Protein AF-A0A2N4YSC5-F1 (afdb_monomer_lite)

InterPro domains:
  IPR001626 ABC transporter, TroCD-like [PF00950] (1-84)
  IPR001626 ABC transporter, TroCD-like [PTHR30477] (3-84)
  IPR037294 ABC transporter, BtuC-like [SSF81345] (2-73)

Organism: Klebsiella variicola (NCBI:txid244366)

Radius of gyration: 16.8 Å; chains: 1; bounding box: 34×28×56 Å

Structure (mmCIF, N/CA/C/O backbone):
data_AF-A0A2N4YSC5-F1
#
_entry.id   AF-A0A2N4YSC5-F1
#
loop_
_atom_site.group_PDB
_atom_site.id
_atom_site.type_symbol
_atom_site.label_atom_id
_atom_site.label_alt_id
_atom_site.label_comp_id
_atom_site.label_asym_id
_atom_site.label_entity_id
_atom_site.label_seq_id
_atom_site.pdbx_PDB_ins_code
_atom_site.Cartn_x
_atom_site.Cartn_y
_atom_site.Cartn_z
_atom_site.occupancy
_atom_site.B_iso_or_equiv
_atom_site.auth_seq_id
_atom_site.auth_comp_id
_atom_site.auth_asym_id
_atom_site.auth_atom_id
_atom_site.pdbx_PDB_model_num
ATOM 1 N N . MET A 1 1 ?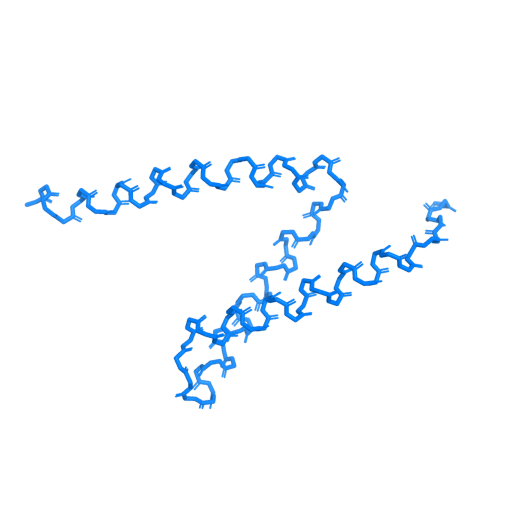 1.148 14.672 23.890 1.00 65.12 1 MET A N 1
ATOM 2 C CA . MET A 1 1 ? 1.524 15.122 22.526 1.00 65.12 1 MET A CA 1
ATOM 3 C C . MET A 1 1 ? 2.320 14.050 21.790 1.00 65.12 1 MET A C 1
ATOM 5 O O . MET A 1 1 ? 1.888 13.644 20.723 1.00 65.12 1 MET A O 1
ATOM 9 N N . ILE A 1 2 ? 3.414 13.537 22.369 1.00 76.81 2 ILE A N 1
ATOM 10 C CA . ILE A 1 2 ? 4.238 12.473 21.758 1.00 76.81 2 ILE A CA 1
ATOM 11 C C . ILE A 1 2 ? 3.445 11.172 21.537 1.00 76.81 2 ILE A C 1
ATOM 13 O O . ILE A 1 2 ? 3.513 10.626 20.449 1.00 76.81 2 ILE A O 1
ATOM 17 N N . GLU A 1 3 ? 2.604 10.754 22.487 1.00 80.00 3 GLU A N 1
ATOM 18 C CA . GLU A 1 3 ? 1.717 9.571 22.377 1.00 80.00 3 GLU A CA 1
ATOM 19 C C . GLU A 1 3 ? 0.819 9.557 21.121 1.00 80.00 3 GLU A C 1
ATOM 21 O O . GLU A 1 3 ? 0.485 8.492 20.613 1.00 80.00 3 GLU A O 1
ATOM 26 N N . LEU A 1 4 ? 0.444 10.731 20.591 1.00 80.94 4 LEU A N 1
ATOM 27 C CA . LEU A 1 4 ? -0.380 10.840 19.381 1.00 80.94 4 LEU A CA 1
ATOM 28 C C . LEU A 1 4 ? 0.472 10.824 18.100 1.00 80.94 4 LEU A C 1
ATOM 30 O O . LEU A 1 4 ? 0.048 10.286 17.081 1.00 80.94 4 LEU A O 1
ATOM 34 N N . LEU A 1 5 ? 1.675 11.408 18.145 1.00 85.25 5 LEU A N 1
ATOM 35 C CA . LEU A 1 5 ? 2.582 11.481 16.994 1.00 85.25 5 LEU A CA 1
ATOM 36 C C . LEU A 1 5 ? 3.367 10.186 16.768 1.00 85.25 5 LEU A C 1
ATOM 38 O O . LEU A 1 5 ? 3.592 9.808 15.622 1.00 85.25 5 LEU A O 1
ATOM 42 N N . LEU A 1 6 ? 3.787 9.514 17.839 1.00 88.50 6 LEU A N 1
ATOM 43 C CA . LEU A 1 6 ? 4.656 8.338 17.796 1.00 88.50 6 LEU A CA 1
ATOM 44 C C . LEU A 1 6 ? 4.084 7.191 16.936 1.00 88.50 6 LEU A C 1
ATOM 46 O O . LEU A 1 6 ? 4.819 6.714 16.070 1.00 88.50 6 LEU A O 1
ATOM 50 N N . PRO A 1 7 ? 2.799 6.785 17.053 1.00 88.56 7 PRO A N 1
ATOM 51 C CA . PRO A 1 7 ? 2.250 5.724 16.205 1.00 88.56 7 PRO A CA 1
ATOM 52 C C . PRO A 1 7 ? 2.169 6.119 14.725 1.00 88.56 7 PRO A C 1
ATOM 54 O O . PRO A 1 7 ? 2.482 5.302 13.862 1.00 88.56 7 PRO A O 1
ATOM 57 N N . GLY A 1 8 ? 1.806 7.368 14.412 1.00 88.94 8 GLY A N 1
ATOM 58 C CA . GLY A 1 8 ? 1.757 7.857 13.029 1.00 88.94 8 GLY A CA 1
ATOM 59 C C . GLY A 1 8 ? 3.143 7.946 12.390 1.00 88.94 8 GLY A C 1
ATOM 60 O O . GLY A 1 8 ? 3.325 7.568 11.234 1.00 88.94 8 GLY A O 1
ATOM 61 N N . TRP A 1 9 ? 4.142 8.382 13.159 1.00 92.31 9 TRP A N 1
ATOM 62 C CA . TRP A 1 9 ? 5.530 8.454 12.709 1.00 92.31 9 TRP A CA 1
ATOM 63 C C . TRP A 1 9 ? 6.111 7.058 12.454 1.00 92.31 9 TRP A C 1
ATOM 65 O O . TRP A 1 9 ? 6.720 6.820 11.411 1.00 92.31 9 TRP A O 1
ATOM 75 N N . LEU A 1 10 ? 5.838 6.105 13.354 1.00 91.19 10 LEU A N 1
ATOM 76 C CA . LEU A 1 10 ? 6.253 4.710 13.204 1.00 91.19 10 LEU A CA 1
ATOM 77 C C . LEU A 1 10 ? 5.584 4.047 11.989 1.00 91.19 10 LEU A C 1
ATOM 79 O O . LEU A 1 10 ? 6.257 3.390 11.196 1.00 91.19 10 LEU A O 1
ATOM 83 N N . ALA A 1 11 ? 4.276 4.262 11.807 1.00 88.69 11 ALA A N 1
ATOM 84 C CA . ALA A 1 11 ? 3.536 3.773 10.647 1.00 88.69 11 ALA A CA 1
ATOM 85 C C . ALA A 1 11 ? 4.074 4.372 9.337 1.00 88.69 11 ALA A C 1
ATOM 87 O O . ALA A 1 11 ? 4.237 3.647 8.359 1.00 88.69 11 ALA A O 1
ATOM 88 N N . GLY A 1 12 ? 4.415 5.664 9.329 1.00 88.44 12 GLY A N 1
ATOM 89 C CA . GLY A 1 12 ? 5.035 6.334 8.187 1.00 88.44 12 GLY A CA 1
ATOM 90 C C . GLY A 1 12 ? 6.406 5.757 7.827 1.00 88.44 12 GLY A C 1
ATOM 91 O O . GLY A 1 12 ? 6.659 5.487 6.655 1.00 88.44 12 GLY A O 1
ATOM 92 N N . MET A 1 13 ? 7.270 5.498 8.815 1.00 91.88 13 MET A N 1
ATOM 93 C CA . MET A 1 13 ? 8.567 4.846 8.578 1.00 91.88 13 MET A CA 1
ATOM 94 C C . MET A 1 13 ? 8.403 3.423 8.039 1.00 91.88 13 MET A C 1
ATOM 96 O O . MET A 1 13 ? 9.040 3.065 7.051 1.00 91.88 13 MET A O 1
ATOM 100 N N . MET A 1 14 ? 7.523 2.626 8.652 1.00 90.19 14 MET A N 1
ATOM 101 C CA . MET A 1 14 ? 7.206 1.269 8.194 1.00 90.19 14 MET A CA 1
ATOM 102 C C . MET A 1 14 ? 6.692 1.281 6.749 1.00 90.19 14 MET A C 1
ATOM 104 O O . MET A 1 14 ? 7.151 0.497 5.917 1.00 90.19 14 MET A O 1
ATOM 108 N N . LEU A 1 15 ? 5.787 2.212 6.428 1.00 88.81 15 LEU A N 1
ATOM 109 C CA . LEU A 1 15 ? 5.232 2.373 5.089 1.00 88.81 15 LEU A CA 1
ATOM 110 C C . LEU A 1 15 ? 6.300 2.798 4.079 1.00 88.81 15 LEU A C 1
ATOM 112 O O . LEU A 1 15 ? 6.359 2.219 3.003 1.00 88.81 15 LEU A O 1
ATOM 116 N N . ALA A 1 16 ? 7.163 3.760 4.412 1.00 88.62 16 ALA A N 1
ATOM 117 C CA . ALA A 1 16 ? 8.238 4.209 3.528 1.00 88.62 16 ALA A CA 1
ATOM 118 C C . ALA A 1 16 ? 9.248 3.085 3.244 1.00 88.62 16 ALA A C 1
ATOM 120 O O . ALA A 1 16 ? 9.632 2.871 2.092 1.00 88.62 16 ALA A O 1
ATOM 121 N N . CYS 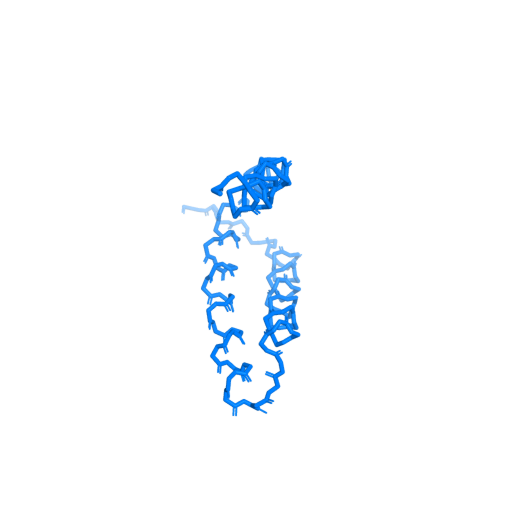A 1 17 ? 9.622 2.319 4.273 1.00 90.69 17 CYS A N 1
ATOM 122 C CA . CYS A 1 17 ? 10.491 1.153 4.128 1.00 90.69 17 CYS A CA 1
ATOM 123 C C . CYS A 1 17 ? 9.860 0.041 3.283 1.00 90.69 17 CYS A C 1
ATOM 125 O O . CYS A 1 17 ? 10.593 -0.659 2.594 1.00 90.69 17 CYS A O 1
ATOM 127 N N . ALA A 1 18 ? 8.535 -0.129 3.302 1.00 86.75 18 ALA A N 1
ATOM 128 C CA . ALA A 1 18 ? 7.844 -1.099 2.452 1.00 86.75 18 ALA A CA 1
ATOM 129 C C . ALA A 1 18 ? 7.634 -0.579 1.016 1.00 86.75 18 ALA A C 1
ATOM 131 O O . ALA A 1 18 ? 7.873 -1.298 0.046 1.00 86.75 18 ALA A O 1
ATOM 132 N N . ALA A 1 19 ? 7.221 0.681 0.869 1.00 83.62 19 ALA A N 1
ATOM 133 C CA . ALA A 1 19 ? 6.901 1.308 -0.410 1.00 83.62 19 ALA A CA 1
ATOM 134 C C . ALA A 1 19 ? 8.144 1.572 -1.272 1.00 83.62 19 ALA A C 1
ATOM 136 O O . ALA A 1 19 ? 8.060 1.456 -2.491 1.00 83.62 19 ALA A O 1
ATOM 137 N N . GLY A 1 20 ? 9.301 1.877 -0.674 1.00 84.94 20 GLY A N 1
ATOM 138 C CA . GLY A 1 20 ? 10.554 2.114 -1.404 1.00 84.94 20 GLY A CA 1
ATOM 139 C C . GLY A 1 20 ? 11.012 0.917 -2.258 1.00 84.94 20 GLY A C 1
ATOM 140 O O . GLY A 1 20 ? 11.130 1.054 -3.478 1.00 84.94 20 GLY A O 1
ATOM 141 N N . PRO A 1 21 ? 11.234 -0.273 -1.665 1.00 84.69 21 PRO A N 1
ATOM 142 C CA . PRO A 1 21 ? 11.606 -1.474 -2.406 1.00 84.69 21 PRO A CA 1
ATOM 143 C C . PRO A 1 21 ? 10.508 -1.924 -3.375 1.00 84.69 21 PRO A C 1
ATOM 145 O O . PRO A 1 21 ? 10.815 -2.263 -4.517 1.00 84.69 21 PRO A O 1
ATOM 148 N N . LEU A 1 22 ? 9.236 -1.897 -2.947 1.00 78.06 22 LEU A N 1
ATOM 149 C CA . LEU A 1 22 ? 8.107 -2.280 -3.801 1.00 78.06 22 LEU A CA 1
ATOM 150 C C . LEU A 1 22 ? 7.998 -1.369 -5.031 1.00 78.06 22 LEU A C 1
ATOM 152 O O . LEU A 1 22 ? 7.853 -1.866 -6.144 1.00 78.06 22 LEU A O 1
ATOM 156 N N . GLY A 1 23 ? 8.144 -0.054 -4.861 1.00 72.69 23 GLY A N 1
ATOM 157 C CA . GLY A 1 23 ? 8.142 0.914 -5.957 1.00 72.69 23 GLY A CA 1
ATOM 158 C C . GLY A 1 23 ? 9.326 0.728 -6.907 1.00 72.69 23 GLY A C 1
ATOM 159 O O . GLY A 1 23 ? 9.138 0.701 -8.122 1.00 72.69 23 GLY A O 1
ATOM 160 N N . SER A 1 24 ? 10.532 0.513 -6.370 1.00 79.25 24 SER A N 1
ATOM 161 C CA . SER A 1 24 ? 11.729 0.225 -7.175 1.00 79.25 24 SER A CA 1
ATOM 162 C C . SER A 1 24 ? 11.556 -1.043 -8.023 1.00 79.25 24 SER A C 1
ATOM 164 O O . SER A 1 24 ? 11.847 -1.044 -9.219 1.00 79.25 24 SER A O 1
ATOM 166 N N . PHE A 1 25 ? 10.982 -2.102 -7.443 1.00 72.88 25 PHE A N 1
ATOM 167 C CA . PHE A 1 25 ? 10.698 -3.352 -8.149 1.00 72.88 25 PHE A CA 1
ATOM 168 C C . PHE A 1 25 ? 9.651 -3.182 -9.263 1.00 72.88 25 PHE A C 1
ATOM 170 O O . PHE A 1 25 ? 9.813 -3.724 -10.358 1.00 72.88 25 PHE A O 1
ATOM 177 N N . VAL A 1 26 ? 8.603 -2.389 -9.019 1.00 68.38 26 VAL A N 1
ATOM 178 C CA . VAL A 1 26 ? 7.569 -2.065 -10.018 1.00 68.38 26 VAL A CA 1
ATOM 179 C C . VAL A 1 26 ? 8.159 -1.292 -11.205 1.00 68.38 26 VAL A C 1
ATOM 181 O O . VAL A 1 26 ? 7.855 -1.611 -12.358 1.00 68.38 26 VAL A O 1
ATOM 184 N N . VAL A 1 27 ? 9.050 -0.328 -10.950 1.00 69.50 27 VAL A N 1
ATOM 185 C CA . VAL A 1 27 ? 9.747 0.424 -12.009 1.00 69.50 27 VAL A CA 1
ATOM 186 C C . VAL A 1 27 ? 10.687 -0.486 -12.800 1.00 69.50 27 VAL A C 1
ATOM 188 O O . VAL A 1 27 ? 10.689 -0.446 -14.033 1.00 69.50 27 VAL A O 1
ATOM 191 N N . TRP A 1 28 ? 11.449 -1.348 -12.119 1.00 69.12 28 TRP A N 1
ATOM 192 C CA . TRP A 1 28 ? 12.433 -2.221 -12.764 1.00 69.12 28 TRP A CA 1
ATOM 193 C C . TRP A 1 28 ? 11.790 -3.208 -13.746 1.00 69.12 28 TRP A C 1
ATOM 195 O O . TRP A 1 28 ? 12.365 -3.522 -14.787 1.00 69.12 28 TRP A O 1
ATOM 205 N N . ARG A 1 29 ? 10.551 -3.630 -13.468 1.00 65.69 29 ARG A N 1
ATOM 206 C CA . ARG A 1 29 ? 9.780 -4.536 -14.327 1.00 65.69 29 ARG A CA 1
ATOM 207 C C . ARG A 1 29 ? 8.999 -3.825 -15.450 1.00 65.69 29 ARG A C 1
ATOM 209 O O . ARG A 1 29 ? 8.135 -4.442 -16.060 1.00 65.69 29 ARG A O 1
ATOM 216 N N . ARG A 1 30 ? 9.286 -2.538 -15.724 1.00 65.06 30 ARG A N 1
ATOM 217 C CA . ARG A 1 30 ? 8.569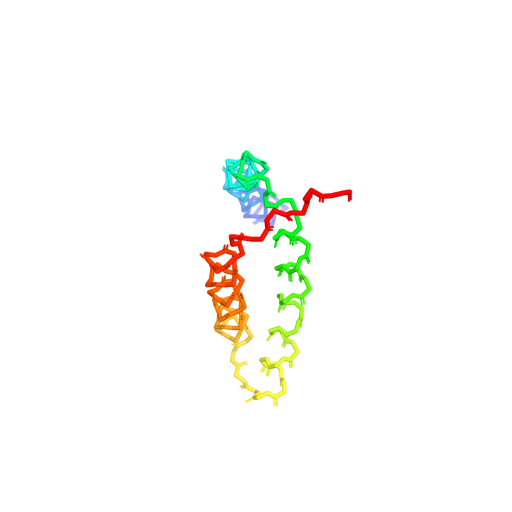 -1.663 -16.685 1.00 65.06 30 ARG A CA 1
ATOM 218 C C . ARG A 1 30 ? 7.052 -1.578 -16.447 1.00 65.06 30 ARG A C 1
ATOM 220 O O . ARG A 1 30 ? 6.290 -1.254 -17.351 1.00 65.06 30 ARG A O 1
ATOM 227 N N . MET A 1 31 ? 6.615 -1.786 -15.209 1.00 65.56 31 MET A N 1
ATOM 228 C CA . MET A 1 31 ? 5.212 -1.758 -14.790 1.00 65.56 31 MET A CA 1
ATOM 229 C C . MET A 1 31 ? 4.821 -0.409 -14.163 1.00 65.56 31 MET A C 1
ATOM 231 O O . MET A 1 31 ? 4.016 -0.359 -13.240 1.00 65.56 31 MET A O 1
ATOM 235 N N . SER A 1 32 ? 5.364 0.714 -14.649 1.00 64.94 32 SER A N 1
ATOM 236 C CA . SER A 1 32 ? 5.072 2.049 -14.084 1.00 64.94 32 SER A CA 1
ATOM 237 C C . SER A 1 32 ? 3.560 2.353 -14.033 1.00 64.94 32 SER A C 1
ATOM 239 O O . SER A 1 32 ? 3.051 2.868 -13.040 1.00 64.94 32 SER A O 1
ATOM 241 N N . TYR A 1 33 ? 2.810 1.914 -15.052 1.00 66.00 33 TYR A N 1
ATOM 242 C CA . TYR A 1 33 ? 1.346 2.046 -15.125 1.00 66.00 33 TYR A CA 1
ATOM 243 C C . TYR A 1 33 ? 0.573 1.127 -14.160 1.00 66.00 33 TYR A C 1
ATOM 245 O O . TYR A 1 33 ? -0.613 1.338 -13.904 1.00 66.00 33 TYR A O 1
ATOM 253 N N . PHE A 1 34 ? 1.228 0.114 -13.593 1.00 67.31 34 PHE A N 1
ATOM 254 C CA . PHE A 1 34 ? 0.618 -0.796 -12.624 1.00 67.31 34 PHE A CA 1
ATOM 255 C C . PHE A 1 34 ? 0.324 -0.070 -11.309 1.00 67.31 34 PHE A C 1
ATOM 257 O O . PHE A 1 34 ? -0.711 -0.300 -10.701 1.00 67.31 34 PHE A O 1
ATOM 264 N N . GLY A 1 35 ? 1.191 0.862 -10.897 1.00 70.94 35 GLY A N 1
ATOM 265 C CA . GLY A 1 35 ? 0.951 1.692 -9.714 1.00 70.94 35 GLY A CA 1
ATOM 266 C C . GLY A 1 35 ? -0.258 2.619 -9.873 1.00 70.94 35 GLY A C 1
ATOM 267 O O . GLY A 1 35 ? -1.092 2.698 -8.974 1.00 70.94 35 GLY A O 1
ATOM 268 N N . ASP A 1 36 ? -0.388 3.270 -11.032 1.00 76.69 36 ASP A N 1
ATOM 269 C CA . ASP A 1 36 ? -1.484 4.207 -11.325 1.00 76.69 36 ASP A CA 1
ATOM 270 C C . ASP A 1 36 ? -2.853 3.507 -11.414 1.00 76.69 36 ASP A C 1
ATOM 272 O O . ASP A 1 36 ? -3.841 3.946 -10.815 1.00 76.69 36 ASP A O 1
ATOM 276 N N . THR A 1 37 ? -2.900 2.349 -12.077 1.00 75.81 37 THR A N 1
ATOM 277 C CA . THR A 1 37 ? -4.119 1.526 -12.158 1.00 75.81 37 THR A CA 1
ATOM 278 C C . THR A 1 37 ? -4.519 0.948 -10.800 1.00 75.81 37 THR A C 1
ATOM 280 O O . THR A 1 37 ? -5.706 0.910 -10.474 1.00 75.81 37 THR A O 1
ATOM 283 N N . LEU A 1 38 ? -3.550 0.557 -9.967 1.00 76.50 38 LEU A N 1
ATOM 284 C CA . LEU A 1 38 ? -3.794 0.007 -8.631 1.00 76.50 38 LEU A CA 1
ATOM 285 C C . LEU A 1 38 ? -4.250 1.094 -7.638 1.00 76.50 38 LEU A C 1
ATOM 287 O O . LEU A 1 38 ? -5.100 0.831 -6.785 1.00 76.50 38 LEU A O 1
ATOM 291 N N . ALA A 1 39 ? -3.786 2.338 -7.800 1.00 79.94 39 ALA A N 1
ATOM 292 C CA . ALA A 1 39 ? -4.297 3.485 -7.050 1.00 79.94 39 ALA A CA 1
ATOM 293 C C . ALA A 1 39 ? -5.789 3.735 -7.343 1.00 79.94 39 ALA A C 1
ATOM 295 O O . ALA A 1 39 ? -6.595 3.805 -6.411 1.00 79.94 39 ALA A O 1
ATOM 296 N N . HIS A 1 40 ? -6.186 3.772 -8.620 1.00 78.81 40 HIS A N 1
ATOM 297 C CA . HIS A 1 40 ? -7.593 3.917 -9.017 1.00 78.81 40 HIS A CA 1
ATOM 298 C C . HIS A 1 40 ? -8.450 2.712 -8.589 1.00 78.81 40 HIS A C 1
ATOM 300 O O . HIS A 1 40 ? -9.576 2.880 -8.113 1.00 78.81 40 HIS A O 1
ATOM 306 N N . ALA A 1 41 ? -7.900 1.499 -8.682 1.00 79.81 41 ALA A N 1
ATOM 307 C CA . ALA A 1 41 ? -8.526 0.271 -8.197 1.00 79.81 41 ALA A CA 1
ATOM 308 C C . ALA A 1 41 ? -8.829 0.315 -6.693 1.00 79.81 41 ALA A C 1
ATOM 310 O O . ALA A 1 41 ? -9.894 -0.134 -6.268 1.00 79.81 41 ALA A O 1
ATOM 311 N N . SER A 1 42 ? -7.922 0.880 -5.887 1.00 79.62 42 SER A N 1
ATOM 312 C CA . SER A 1 42 ? -8.116 0.995 -4.440 1.00 79.62 42 SER A CA 1
ATOM 313 C C . SER A 1 42 ? -9.324 1.874 -4.095 1.00 79.62 42 SER A C 1
ATOM 315 O O . SER A 1 42 ? -10.126 1.506 -3.237 1.00 79.62 42 SER A O 1
ATOM 317 N N . LEU A 1 43 ? -9.524 2.978 -4.826 1.00 84.88 43 LEU A N 1
ATOM 318 C CA . LEU A 1 43 ? -10.658 3.885 -4.644 1.00 84.88 43 LEU A CA 1
ATOM 319 C C . LEU A 1 43 ? -11.982 3.215 -5.038 1.00 84.88 43 LEU A C 1
ATOM 321 O O . LEU A 1 43 ? -12.974 3.325 -4.317 1.00 84.88 43 LEU A O 1
ATOM 325 N N . LEU A 1 44 ? -11.975 2.447 -6.132 1.00 83.88 44 LEU A N 1
ATOM 326 C CA . LEU A 1 44 ? -13.118 1.631 -6.546 1.00 83.88 44 LEU A CA 1
ATOM 327 C C . LEU A 1 44 ? -13.442 0.534 -5.515 1.00 83.88 44 LEU A C 1
ATOM 329 O O . LEU A 1 44 ? -14.612 0.297 -5.220 1.00 83.88 44 LEU A O 1
ATO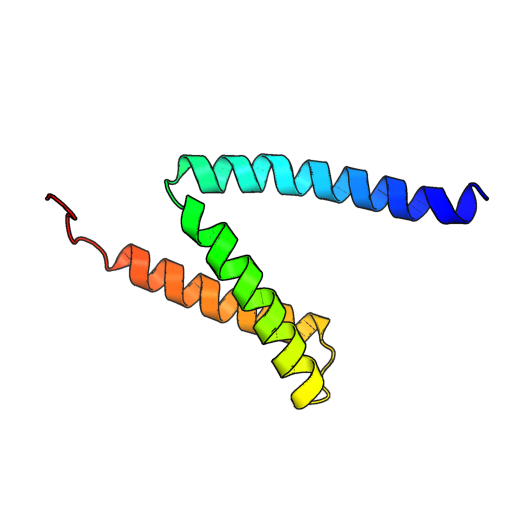M 333 N N . GLY A 1 45 ? -12.425 -0.089 -4.915 1.00 81.12 45 GLY A N 1
ATOM 334 C CA . GLY A 1 45 ? -12.582 -1.071 -3.841 1.00 81.12 45 GLY A CA 1
ATOM 335 C C . GLY A 1 45 ? -13.188 -0.487 -2.562 1.00 81.12 45 GLY A C 1
ATOM 336 O O . GLY A 1 45 ? -14.063 -1.113 -1.963 1.00 81.12 45 GLY A O 1
ATOM 337 N N . VAL A 1 46 ? -12.795 0.734 -2.175 1.00 85.00 46 VAL A N 1
ATOM 338 C CA . VAL A 1 46 ? -13.421 1.457 -1.052 1.00 85.00 46 VAL A CA 1
ATOM 339 C C . VAL A 1 46 ? -14.891 1.744 -1.361 1.00 85.00 46 VAL A C 1
ATOM 341 O O . VAL A 1 46 ? -15.751 1.479 -0.522 1.00 85.00 46 VAL A O 1
ATOM 344 N N . ALA A 1 47 ? -15.194 2.232 -2.569 1.00 85.56 47 ALA A N 1
ATOM 345 C CA . ALA A 1 47 ? -16.564 2.515 -2.993 1.00 85.56 47 ALA A CA 1
ATOM 346 C C . ALA A 1 47 ? -17.447 1.254 -2.972 1.00 85.56 47 ALA A C 1
ATOM 348 O O . ALA A 1 47 ? -18.557 1.289 -2.442 1.00 85.56 47 ALA A O 1
ATOM 349 N N . PHE A 1 48 ? -16.934 0.125 -3.471 1.00 81.44 48 PHE A N 1
ATOM 350 C CA . PHE A 1 48 ? -17.622 -1.167 -3.409 1.00 81.44 48 PHE A CA 1
ATOM 351 C C . PHE A 1 48 ? -17.823 -1.657 -1.969 1.00 81.44 48 PHE A C 1
ATOM 353 O O . PHE A 1 48 ? -18.909 -2.128 -1.639 1.00 81.44 48 PHE A O 1
ATOM 360 N N . GLY A 1 49 ? -16.817 -1.521 -1.099 1.00 83.25 49 GLY A N 1
ATOM 361 C CA . GLY A 1 49 ? -16.927 -1.894 0.315 1.00 83.25 49 GLY A CA 1
ATOM 362 C C . GLY A 1 49 ? -18.018 -1.115 1.045 1.00 83.25 49 GLY A C 1
ATOM 363 O O . GLY A 1 49 ? -18.851 -1.708 1.729 1.00 83.25 49 GLY A O 1
ATOM 364 N N . LEU A 1 50 ? -18.072 0.200 0.819 1.00 84.69 50 LEU A N 1
ATOM 365 C CA . LEU A 1 50 ? -19.118 1.063 1.367 1.00 84.69 50 LEU A CA 1
ATOM 366 C C . LEU A 1 50 ? -20.511 0.700 0.825 1.00 84.69 50 LEU A C 1
ATOM 368 O O . LEU A 1 50 ? -21.455 0.616 1.608 1.00 84.69 50 LEU A O 1
ATOM 372 N N . LEU A 1 51 ? -20.637 0.437 -0.482 1.00 85.94 51 LEU A N 1
ATOM 373 C CA . LEU A 1 51 ? -21.903 0.051 -1.124 1.00 85.94 51 LEU A CA 1
ATOM 374 C C . LEU A 1 51 ? -22.451 -1.289 -0.618 1.00 85.94 51 LEU A C 1
ATOM 376 O O . LEU A 1 51 ? -23.650 -1.413 -0.388 1.00 85.94 51 LEU A O 1
ATOM 380 N N . LEU A 1 52 ? -21.586 -2.288 -0.433 1.00 82.31 52 LEU A N 1
ATOM 381 C CA . LEU A 1 52 ? -21.969 -3.622 0.043 1.00 82.31 52 LEU A CA 1
ATOM 382 C C . LEU A 1 52 ? -22.123 -3.702 1.572 1.00 82.31 52 LEU A C 1
ATOM 384 O O . LEU A 1 52 ? -22.453 -4.768 2.085 1.00 82.31 52 LEU A O 1
ATOM 388 N N . ASN A 1 53 ? -21.878 -2.604 2.301 1.00 79.31 53 ASN A N 1
ATOM 389 C CA . ASN A 1 53 ? -21.816 -2.566 3.768 1.00 79.31 53 ASN A CA 1
ATOM 390 C C . ASN A 1 53 ? -20.813 -3.578 4.367 1.00 79.31 53 ASN A C 1
ATOM 392 O O . ASN A 1 53 ? -20.918 -3.992 5.519 1.00 79.31 53 ASN A O 1
ATOM 396 N N . ILE A 1 54 ? -19.822 -3.986 3.574 1.00 78.19 54 ILE A N 1
ATOM 397 C CA . ILE A 1 54 ? -18.748 -4.886 3.992 1.00 78.19 54 ILE A CA 1
ATOM 398 C C . ILE A 1 54 ? -17.599 -4.021 4.501 1.00 78.19 54 ILE A C 1
ATOM 400 O O . ILE A 1 54 ? -17.390 -2.901 4.036 1.00 78.19 54 ILE A O 1
ATOM 404 N N . ASN A 1 55 ? -16.827 -4.537 5.457 1.00 81.69 55 ASN A N 1
ATOM 405 C CA . ASN A 1 55 ? -15.671 -3.816 5.966 1.00 81.69 55 ASN A CA 1
ATOM 406 C C . ASN A 1 55 ? -14.748 -3.394 4.791 1.00 81.69 55 ASN A C 1
ATOM 408 O O . ASN A 1 55 ? -14.247 -4.267 4.069 1.00 81.69 55 ASN A O 1
ATOM 412 N N . PRO A 1 56 ? -14.519 -2.078 4.592 1.00 78.94 56 PRO A N 1
ATOM 413 C CA . PRO A 1 56 ? -13.820 -1.550 3.422 1.00 78.94 56 PRO A CA 1
ATOM 414 C C . PRO A 1 56 ? -12.427 -2.142 3.248 1.00 78.94 56 PRO A C 1
ATOM 416 O O . PRO A 1 56 ? -11.961 -2.297 2.126 1.00 78.94 56 PRO A O 1
ATOM 419 N N . PHE A 1 57 ? -11.780 -2.525 4.349 1.00 79.62 57 PHE A N 1
ATOM 420 C CA . PHE A 1 57 ? -10.453 -3.122 4.327 1.00 79.62 57 PHE A CA 1
ATOM 421 C C . PHE A 1 57 ? -10.429 -4.423 3.514 1.00 79.62 57 PHE A C 1
ATOM 423 O O . PHE A 1 57 ? -9.583 -4.601 2.640 1.00 79.62 57 PHE A O 1
ATOM 430 N N . TYR A 1 58 ? -11.409 -5.304 3.734 1.00 81.44 58 TYR A N 1
ATOM 431 C CA . TYR A 1 58 ? -11.517 -6.563 2.996 1.00 81.44 58 TYR A CA 1
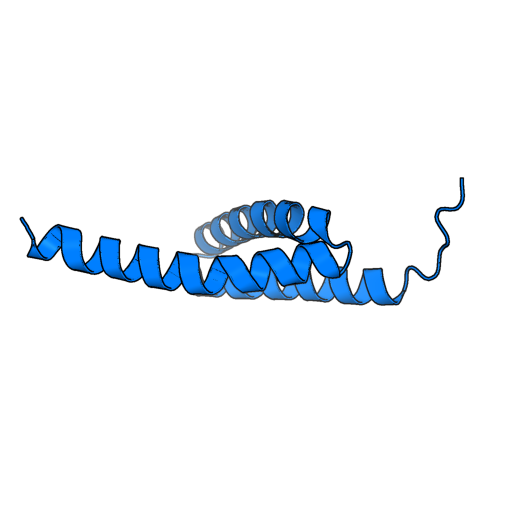ATOM 432 C C . TYR A 1 58 ? -11.954 -6.345 1.547 1.00 81.44 58 TYR A C 1
ATOM 434 O O . TYR A 1 58 ? -11.441 -7.011 0.650 1.00 81.44 58 TYR A O 1
ATOM 442 N N . ALA A 1 59 ? -12.859 -5.394 1.308 1.00 83.25 59 ALA A N 1
ATOM 443 C CA . ALA A 1 59 ? -13.315 -5.065 -0.039 1.00 83.25 59 ALA A CA 1
ATOM 444 C C . ALA A 1 59 ? -12.178 -4.505 -0.909 1.00 83.25 59 ALA A C 1
ATOM 446 O O . ALA A 1 59 ? -11.994 -4.949 -2.041 1.00 83.25 59 ALA A O 1
ATOM 447 N N . VAL A 1 60 ? -11.362 -3.596 -0.362 1.00 82.94 60 VAL A N 1
ATOM 448 C CA . VAL A 1 60 ? -10.186 -3.046 -1.047 1.00 82.94 60 VAL A CA 1
ATOM 449 C C . VAL A 1 60 ? -9.193 -4.149 -1.375 1.00 82.94 60 VAL A C 1
ATOM 451 O O . VAL A 1 60 ? -8.768 -4.239 -2.523 1.00 82.94 60 VAL A O 1
ATOM 454 N N . ILE A 1 61 ? -8.854 -5.016 -0.416 1.00 82.31 61 ILE A N 1
ATOM 455 C CA . ILE A 1 61 ? -7.922 -6.127 -0.654 1.00 82.31 61 ILE A CA 1
ATOM 456 C C . ILE A 1 61 ? -8.450 -7.048 -1.759 1.00 82.31 61 ILE A C 1
ATOM 458 O O . ILE A 1 61 ? -7.712 -7.360 -2.691 1.00 82.31 61 ILE A O 1
ATOM 462 N N . ALA A 1 62 ? -9.726 -7.440 -1.692 1.00 84.69 62 ALA A N 1
ATOM 463 C CA . ALA A 1 62 ? -10.338 -8.326 -2.675 1.00 84.69 62 ALA A CA 1
ATOM 464 C C . ALA A 1 62 ? -10.323 -7.719 -4.084 1.00 84.69 62 ALA A C 1
ATOM 466 O O . ALA A 1 62 ? -9.835 -8.353 -5.016 1.00 84.69 62 ALA A O 1
ATOM 467 N N . VAL A 1 63 ? -10.800 -6.480 -4.240 1.00 83.06 63 VAL A N 1
ATOM 468 C CA . VAL A 1 63 ? -10.865 -5.791 -5.540 1.00 83.06 63 VAL A CA 1
ATOM 469 C C . VAL A 1 63 ? -9.467 -5.535 -6.104 1.00 83.06 63 VAL A C 1
ATOM 471 O O . VAL A 1 63 ? -9.227 -5.771 -7.288 1.00 83.06 63 VAL A O 1
ATOM 474 N N . THR A 1 64 ? -8.524 -5.121 -5.256 1.00 81.31 64 THR A N 1
ATOM 475 C CA . THR A 1 64 ? -7.135 -4.857 -5.656 1.00 81.31 64 THR A CA 1
ATOM 476 C C . THR A 1 64 ? -6.435 -6.136 -6.113 1.00 81.31 64 THR A C 1
ATOM 478 O O . THR A 1 64 ? -5.771 -6.125 -7.146 1.00 81.31 64 THR A O 1
ATOM 481 N N . LEU A 1 65 ? -6.615 -7.256 -5.402 1.00 82.31 65 LEU A N 1
ATOM 482 C CA . LEU A 1 65 ? -6.081 -8.561 -5.808 1.00 82.31 65 LEU A CA 1
ATOM 483 C C . LEU A 1 65 ? -6.691 -9.050 -7.122 1.00 82.31 65 LEU A C 1
ATOM 485 O O . LEU A 1 65 ? -5.970 -9.579 -7.966 1.00 82.31 65 LEU A O 1
ATOM 489 N N . LEU A 1 66 ? -7.999 -8.867 -7.306 1.00 84.31 66 LEU A N 1
ATOM 490 C CA . LEU A 1 66 ? -8.708 -9.285 -8.515 1.00 84.31 66 LEU A CA 1
ATOM 491 C C . LEU A 1 66 ? -8.200 -8.504 -9.737 1.00 84.31 66 LEU A C 1
ATOM 493 O O . LEU A 1 66 ? -7.857 -9.102 -10.757 1.00 84.31 66 LEU A O 1
ATOM 497 N N . LEU A 1 67 ? -8.064 -7.181 -9.607 1.00 78.38 67 LEU A N 1
ATOM 498 C CA . LEU A 1 67 ? -7.536 -6.316 -10.663 1.00 78.38 67 LEU A CA 1
ATOM 499 C C . LEU A 1 67 ? -6.050 -6.564 -10.933 1.00 78.38 67 LEU A C 1
ATOM 501 O O . LEU A 1 67 ? -5.672 -6.715 -12.093 1.00 78.38 67 LEU A O 1
ATOM 505 N N . ALA A 1 68 ? -5.219 -6.684 -9.894 1.00 77.75 68 ALA A N 1
ATOM 506 C CA . ALA A 1 68 ? -3.804 -7.015 -10.046 1.00 77.75 68 ALA A CA 1
ATOM 507 C C . ALA A 1 68 ? -3.615 -8.388 -10.712 1.00 77.75 68 ALA A C 1
ATOM 509 O O . ALA A 1 68 ? -2.792 -8.528 -11.613 1.00 77.75 68 ALA A O 1
ATOM 510 N N . GLY A 1 69 ? -4.404 -9.393 -10.321 1.00 79.06 69 GLY A N 1
ATOM 511 C CA . GLY A 1 69 ? -4.398 -10.717 -10.942 1.00 79.06 69 GLY A CA 1
ATOM 512 C C . GLY A 1 69 ? -4.825 -10.680 -12.410 1.00 79.06 69 GLY A C 1
ATOM 513 O O . GLY A 1 69 ? -4.172 -11.301 -13.249 1.00 79.06 69 GLY A O 1
ATOM 514 N N . GLY A 1 70 ? -5.868 -9.912 -12.738 1.00 78.25 70 GLY A N 1
ATOM 515 C CA . GLY A 1 70 ? -6.311 -9.690 -14.115 1.00 78.25 70 GLY A CA 1
ATOM 516 C C . GLY A 1 70 ? -5.244 -9.009 -14.975 1.00 78.25 70 GLY A C 1
ATOM 517 O O . GLY A 1 70 ? -4.963 -9.470 -16.079 1.00 78.25 70 GLY A O 1
ATOM 518 N N . LEU A 1 71 ? -4.594 -7.972 -14.442 1.00 72.44 71 LEU A N 1
ATOM 519 C CA . LEU A 1 71 ? -3.479 -7.279 -15.090 1.00 72.44 71 LEU A CA 1
ATOM 520 C C . LEU A 1 71 ? -2.286 -8.206 -15.320 1.00 72.44 71 LEU A C 1
ATOM 522 O O . LEU A 1 71 ? -1.787 -8.263 -16.435 1.00 72.44 71 LEU A O 1
ATOM 526 N N . VAL A 1 72 ? -1.863 -8.978 -14.313 1.00 73.31 72 VAL A N 1
ATOM 527 C CA . VAL A 1 72 ? -0.753 -9.938 -14.455 1.00 73.31 72 VAL A CA 1
ATOM 528 C C . VAL A 1 72 ? -1.092 -11.018 -15.478 1.00 73.31 72 VAL A C 1
ATOM 530 O O . VAL A 1 72 ? -0.236 -11.411 -16.266 1.00 73.31 72 VAL A O 1
ATOM 533 N N . TRP A 1 73 ? -2.333 -11.506 -15.496 1.00 74.19 73 TRP A N 1
ATOM 534 C CA . TRP A 1 73 ? -2.782 -12.478 -16.490 1.00 74.19 73 TRP A CA 1
ATOM 535 C C . TRP A 1 73 ? -2.776 -11.895 -17.908 1.00 74.19 73 TRP A C 1
ATOM 537 O O . TRP A 1 73 ? -2.364 -12.579 -18.847 1.00 74.19 73 TRP A O 1
ATOM 547 N N . LEU A 1 74 ? -3.186 -10.634 -18.057 1.00 69.69 74 LEU A N 1
ATOM 548 C CA . LEU A 1 74 ? -3.190 -9.924 -19.330 1.00 69.69 74 LEU A CA 1
ATOM 549 C C . LEU A 1 74 ? -1.766 -9.595 -19.804 1.00 69.69 74 LEU A C 1
ATOM 551 O O . LEU A 1 74 ? -1.450 -9.837 -20.964 1.00 69.69 74 LEU A O 1
ATOM 555 N N . GLU A 1 75 ? -0.883 -9.151 -18.905 1.00 66.19 75 GLU A N 1
ATOM 556 C CA . GLU A 1 75 ? 0.550 -8.929 -19.154 1.00 66.19 75 GLU A CA 1
ATOM 557 C C . GLU A 1 75 ? 1.221 -10.225 -19.627 1.00 66.19 75 GLU A C 1
ATOM 559 O O . GLU A 1 75 ? 1.955 -10.224 -20.611 1.00 66.19 75 GLU A O 1
ATOM 564 N N . LYS A 1 76 ? 0.882 -11.368 -19.012 1.00 64.56 76 LYS A N 1
ATOM 565 C CA . LYS A 1 76 ? 1.377 -12.689 -19.432 1.00 64.56 76 LYS A CA 1
ATOM 566 C C . LYS A 1 76 ? 0.902 -13.100 -20.831 1.00 64.56 76 LYS A C 1
ATOM 568 O O . LYS A 1 76 ? 1.534 -13.950 -21.454 1.00 64.56 76 LYS A O 1
ATOM 573 N N . ARG A 1 77 ? -0.216 -12.541 -21.310 1.00 61.38 77 ARG A N 1
ATOM 574 C CA . ARG A 1 77 ? -0.747 -12.756 -22.667 1.00 61.38 77 ARG A CA 1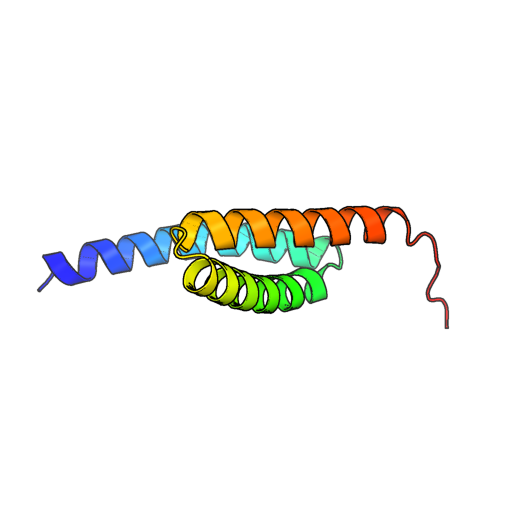
ATOM 575 C C . ARG A 1 77 ? -0.271 -11.715 -23.674 1.00 61.38 77 ARG A C 1
ATOM 577 O O . ARG A 1 77 ? -0.379 -11.972 -24.870 1.00 61.38 77 ARG A O 1
ATOM 584 N N . HIS A 1 78 ? 0.281 -10.586 -23.232 1.00 50.62 78 HIS A N 1
ATOM 585 C CA . HIS A 1 78 ? 0.776 -9.535 -24.116 1.00 50.62 78 HIS A CA 1
ATOM 586 C C . HIS A 1 78 ? 2.189 -9.860 -24.620 1.00 50.62 78 HIS A C 1
ATOM 588 O O . HIS A 1 78 ? 3.155 -9.135 -24.414 1.00 50.62 78 HIS A O 1
ATOM 594 N N . HIS A 1 79 ? 2.277 -10.966 -25.360 1.00 47.59 79 HIS A N 1
ATOM 595 C CA . HIS A 1 79 ? 3.335 -11.242 -26.328 1.00 47.59 79 HIS A CA 1
ATOM 596 C C . HIS A 1 79 ? 3.048 -10.489 -27.640 1.00 47.59 79 HIS A C 1
ATOM 598 O O . HIS A 1 79 ? 3.200 -11.029 -28.732 1.00 47.59 79 HIS A O 1
ATOM 604 N N . LEU A 1 80 ? 2.563 -9.252 -27.541 1.00 51.94 80 LEU A N 1
ATOM 605 C CA . LEU A 1 80 ? 2.364 -8.376 -28.682 1.00 51.94 80 LEU A CA 1
ATOM 606 C C . LEU A 1 80 ? 3.384 -7.261 -28.546 1.00 51.94 80 LEU A C 1
ATOM 608 O O . LEU A 1 80 ? 3.231 -6.352 -27.729 1.00 51.94 80 LEU A O 1
ATOM 612 N N . ALA A 1 81 ? 4.460 -7.424 -29.318 1.00 48.88 81 ALA A N 1
ATOM 613 C CA . ALA A 1 81 ? 5.406 -6.375 -29.629 1.00 48.88 81 ALA A CA 1
ATOM 614 C C . ALA A 1 81 ? 4.607 -5.137 -30.029 1.00 48.88 81 ALA A C 1
ATOM 616 O O . ALA A 1 81 ? 3.945 -5.121 -31.065 1.00 48.88 81 ALA A O 1
ATOM 617 N N . ILE A 1 82 ? 4.652 -4.115 -29.184 1.00 49.59 82 ILE A N 1
ATOM 618 C CA . ILE A 1 82 ? 4.287 -2.766 -29.593 1.00 49.59 82 ILE A CA 1
ATOM 619 C C . ILE A 1 82 ? 5.561 -2.178 -30.207 1.00 49.59 82 ILE A C 1
ATOM 621 O O . ILE A 1 82 ? 6.165 -1.259 -29.668 1.00 49.59 82 ILE A O 1
ATOM 625 N N . ASP A 1 83 ? 6.020 -2.815 -31.286 1.00 44.62 83 ASP A N 1
ATOM 626 C CA . ASP A 1 83 ? 6.919 -2.194 -32.246 1.00 44.62 83 ASP A CA 1
ATOM 627 C C . ASP A 1 83 ? 6.021 -1.441 -33.223 1.00 44.62 83 ASP A C 1
ATOM 629 O O . ASP A 1 83 ? 5.498 -2.036 -34.162 1.00 44.62 83 ASP A O 1
ATOM 633 N N . THR A 1 84 ? 5.794 -0.164 -32.919 1.00 42.22 84 THR A N 1
ATOM 634 C CA . THR A 1 84 ? 5.859 0.988 -33.838 1.00 42.22 84 THR A CA 1
ATOM 635 C C . THR A 1 84 ? 5.729 2.265 -33.027 1.00 42.22 84 THR A C 1
ATOM 637 O O . THR A 1 84 ? 4.707 2.382 -32.311 1.00 42.22 84 THR A O 1
#

pLDDT: mean 76.66, std 11.43, range [42.22, 92.31]

Foldseek 3Di:
DCVVVVVVVVVVVVCCVVCVVVVVVCVVVVNNVLVVVLVVQLVVQQVVCVVVVHDSVVSSVVSSCVVSVVVVVVVVVPPDPPPD

Secondary structure (DSSP, 8-state):
-HHHHHHHHHHHHHHHHHHHHHHHHHHHTT-HHHHHHHHHHHHHHHHHHHHTTS-HHHHHHHHHHHHHHHHHHHHHH-------

Sequence (84 aa):
MIELLLPGWLAGMMLACAAGPLGSFVVWRRMSYFGDTLAHASLLGVAFGLLLNINPFYAVIAVTLLLAGGLVWLEKRHHLAIDT

=== Feature glossary ===
Key to the feature types in this record:

Secondary structure (8-state, DSSP). Secondary structure is the local, repeating backbone conformation. DSSP classifies it into eight states by reading the hydrogen-bond network: three helix types (H, G, I), two β types (E, B), two non-regular types (T, S), and unstructured coil (-).

Backbone torsions (φ/ψ). Backbone dihedral angles. Every residue except chain termini has a φ (preceding-C → N → Cα → C) and a ψ (N → Cα → C → next-N). They are reported in degrees following the IUPAC sign convention. Secondary structure is essentially a statement about which (φ, ψ) basin each residue occupies.

Predicted aligned error. Predicted Aligned Error (PAE) is an AlphaFold confidence matrix: entry (i, j) is the expected error in the position of residue j, in ångströms, when the prediction is superimposed on the true structure at residue i. Low PAE within a block of residues means that block is internally rigid and well-predicted; high PAE between two blocks means their relative placement is uncertain even if each block individually is confident.

B-factor. B-factor (Debye–Waller factor) reflects atomic displacement in the crystal lattice. It is an experimental observable (units Å²), not a prediction; low values mean the atom is pinned down, high values mean it moves or is heterogeneous across the crystal.

Secondary structure (3-state, P-SEA). Three-state secondary structure (P-SEA) collapses the eight DSSP classes into helix (a), strand (b), and coil (c). P-SEA assigns these from Cα geometry alone — distances and angles — without requiring backbone oxygens, so it works on any Cα trace.

Sequence. Primary structure: the covalent order of the twenty standard amino acids along the backbone. Two proteins with the same sequence will (almost always) fold to the same structure; two with 30% identity often share a fold but not the details.

pLDDT. pLDDT is the predicted lDDT-Cα score: AlphaFold's confidence that the local environment of each residue (all inter-atomic distances within 15 Å) is correctly placed. It is a per-residue number between 0 and 100, with higher meaning more reliable.

InterPro / GO / CATH / organism. Functional annotations link the protein to curated databases. InterPro entries identify conserved domains and families by matching the sequence against member-database signatures (Pfam, PROSITE, CDD, …). Gene Ontology (GO) terms describe molecular function, biological process, and cellular component in a controlled vocabulary. CATH places the structure in a hierarchical fold classification (Class/Architecture/Topology/Homologous-superfamily). The organism is the source species.

Contact-map, Ramachandran, and PAE plots. Three diagnostic plots accompany the record. The Cα contact map visualizes the tertiary structure as a 2D adjacency matrix (8 Å cutoff, sequence-local contacts suppressed). The Ramachandran plot shows the distribution of backbone (φ, ψ) torsions, with points in the α and β basins reflecting secondary structure content. The PAE plot shows AlphaFold's inter-residue confidence as a color matrix.

mmCIF coordinates. The mmCIF table is the protein's shape written out atom by atom. For each backbone N, Cα, C, and carbonyl O, it records an (x, y, z) coordinate triple in Å plus the residue type, chain letter, and residue number.

Radius of gyration, Cα contacts, bounding box. Three whole-structure scalars: the radius of gyration (RMS distance of Cα from centroid, in Å), the count of Cα–Cα contacts (pairs closer than 8 Å and separated by more than four residues in sequence — i.e. tertiary, not local, contacts), and the bounding-box dimensions. Together they distinguish compact globular folds from extended fibres or disordered chains.

Foldseek 3Di. The Foldseek 3Di string encodes local tertiary geometry as a 20-letter alphabet — one character per residue — derived from the relative positions of nearby Cα atoms. Unlike the amino-acid sequence, 3Di is a direct function of the 3D structure, so two proteins with the same fold have similar 3Di strings even at low sequence identity.

Rendered structure images. Six rendered views show the 3D structure from the faces of a cube — i.e. along ±x, ±y, ±z. Rendering representation is drawn randomly per protein from cartoon (secondary-structure ribbons), sticks (backbone bonds), or molecular surface; coloring is either N→C rainbow (blue at the N-terminus through red at the C-terminus) or one color per chain.

Nearest PDB structures. The Foldseek neighbor list gives the closest experimentally determined structures in the PDB, ranked by structural alignment. TM-score near 1 means near-identical fold; near 0.3 means only rough topology match. This is how one finds what a novel AlphaFold prediction most resembles in the solved-structure universe.

Solvent-accessible surface area. SASA measures how much of the protein is reachable by solvent. It is computed by rolling a water-sized probe over the atomic surface and summing the exposed area (Å²). Per-residue SASA distinguishes core (buried, low SASA) from surface (exposed, high SASA) residues; total SASA is a whole-molecule size measure.